Protein AF-A0A5C7ZMC0-F1 (afdb_monomer_lite)

Sequence (84 aa):
MNAPSELEIDFWRVFGRVLGRHLEPGHYTQAQLPEWDSLRHVELMFELEENFRIEVPNEAIATLFSDTDTVVAFLNANAEGGAR

Foldseek 3Di:
DDDDDPLQVVLQVLLCVLLVHRDDDDKDFCVRRVSLDLVSLVVSQVSCCVVLVDHQDPVCSVVSNTIPVSVSVVSVVVVVVPPD

Secondary structure (DSSP, 8-state):
-PPPPHHHHHHHHHHHHHHTS---SS--BGGG-TT--HHHHHHHHHHHHHHHT----HHHHHHHTSBHHHHHHHHHHHHHH---

Radius of gyration: 12.24 Å; chains: 1; bounding box: 32×24×27 Å

Structure (mmCIF, N/CA/C/O backbone):
data_AF-A0A5C7ZMC0-F1
#
_entry.id   AF-A0A5C7ZMC0-F1
#
loop_
_atom_site.group_PDB
_atom_site.id
_atom_site.type_symbol
_atom_site.label_atom_id
_atom_site.label_alt_id
_atom_site.label_comp_id
_atom_site.label_asym_id
_atom_site.label_entity_id
_atom_site.label_seq_id
_atom_site.pdbx_PDB_ins_code
_atom_site.Cartn_x
_atom_site.Cartn_y
_atom_site.Cartn_z
_atom_site.occupancy
_atom_site.B_iso_or_equiv
_atom_site.auth_seq_id
_atom_site.auth_comp_id
_atom_site.auth_asym_id
_atom_site.auth_atom_id
_atom_site.pdbx_PDB_model_num
ATOM 1 N N . MET A 1 1 ? 13.466 14.458 11.550 1.00 45.72 1 MET A N 1
ATOM 2 C CA . MET A 1 1 ? 12.801 13.314 10.898 1.00 45.72 1 MET A CA 1
ATOM 3 C C . MET A 1 1 ? 11.767 12.819 11.888 1.00 45.72 1 MET A C 1
ATOM 5 O O . MET A 1 1 ? 12.157 12.513 13.008 1.00 45.72 1 MET A O 1
ATOM 9 N N . ASN A 1 2 ? 10.478 12.887 11.549 1.00 54.22 2 ASN A N 1
ATOM 10 C CA . ASN A 1 2 ? 9.435 12.290 12.386 1.00 54.22 2 ASN A CA 1
ATOM 11 C C . ASN A 1 2 ? 9.597 10.768 12.327 1.00 54.22 2 ASN A C 1
ATOM 13 O O . ASN A 1 2 ? 10.001 10.245 11.288 1.00 54.22 2 ASN A O 1
ATOM 17 N N . ALA A 1 3 ? 9.364 10.081 13.442 1.00 69.50 3 ALA A N 1
ATOM 18 C CA . ALA A 1 3 ? 9.347 8.624 13.438 1.00 69.50 3 ALA A CA 1
ATOM 19 C C . ALA A 1 3 ? 8.193 8.142 12.537 1.00 69.50 3 ALA A C 1
ATOM 21 O O . ALA A 1 3 ? 7.136 8.781 12.566 1.00 69.50 3 ALA A O 1
ATOM 22 N N . PRO A 1 4 ? 8.388 7.071 11.747 1.00 75.12 4 PRO A N 1
ATOM 23 C CA . PRO A 1 4 ? 7.310 6.501 10.952 1.00 75.12 4 PRO A CA 1
ATOM 24 C C . PRO A 1 4 ? 6.172 6.047 11.868 1.00 75.12 4 PRO A C 1
ATOM 26 O O . PRO A 1 4 ? 6.417 5.577 12.986 1.00 75.12 4 PRO A O 1
ATOM 29 N N . SER A 1 5 ? 4.933 6.223 11.414 1.00 85.38 5 SER A N 1
ATOM 30 C CA . SER A 1 5 ? 3.759 5.802 12.184 1.00 85.38 5 SER A CA 1
ATOM 31 C C . SER A 1 5 ? 3.665 4.271 12.245 1.00 85.38 5 SER A C 1
ATOM 33 O O . SER A 1 5 ? 4.245 3.566 11.419 1.00 85.38 5 SER A O 1
ATOM 35 N N . GLU A 1 6 ? 2.925 3.728 13.217 1.00 88.44 6 GLU A N 1
ATOM 36 C CA . GLU A 1 6 ? 2.670 2.278 13.292 1.00 88.44 6 GLU A CA 1
ATOM 37 C C . GLU A 1 6 ? 2.006 1.761 12.004 1.00 88.44 6 GLU A C 1
ATOM 39 O O . GLU A 1 6 ? 2.414 0.736 11.464 1.00 88.44 6 GLU A O 1
ATOM 44 N N . LEU A 1 7 ? 1.082 2.551 11.443 1.00 90.88 7 LEU A N 1
ATOM 45 C CA . LEU A 1 7 ? 0.430 2.284 10.162 1.00 90.88 7 LEU A CA 1
ATO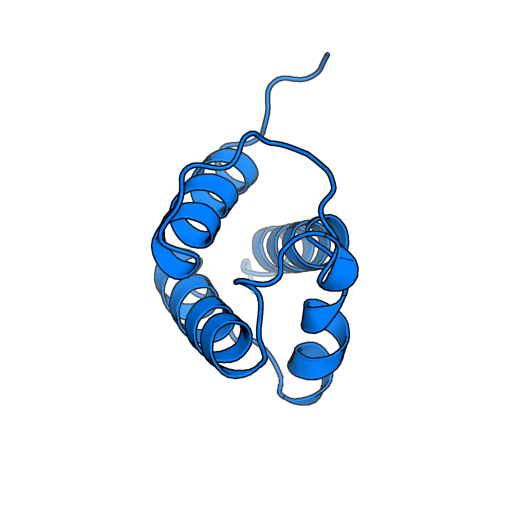M 46 C C . LEU A 1 7 ? 1.434 2.195 9.010 1.00 90.88 7 LEU A C 1
ATOM 48 O O . LEU A 1 7 ? 1.354 1.274 8.202 1.00 90.88 7 LEU A O 1
ATOM 52 N N . GLU A 1 8 ? 2.393 3.120 8.931 1.00 90.88 8 GLU A N 1
ATOM 53 C CA . GLU A 1 8 ? 3.439 3.075 7.906 1.00 90.88 8 GLU A CA 1
ATOM 54 C C . GLU A 1 8 ? 4.319 1.833 8.067 1.00 90.88 8 GLU A C 1
ATOM 56 O O . GLU A 1 8 ? 4.599 1.148 7.085 1.00 90.88 8 GLU A O 1
ATOM 61 N N . ILE A 1 9 ? 4.729 1.507 9.297 1.00 92.50 9 ILE A N 1
ATOM 62 C CA . ILE A 1 9 ? 5.545 0.316 9.580 1.00 92.50 9 ILE A CA 1
ATOM 63 C C . ILE A 1 9 ? 4.821 -0.957 9.124 1.00 92.50 9 ILE A C 1
ATOM 65 O O . ILE A 1 9 ? 5.427 -1.818 8.477 1.00 92.50 9 ILE A O 1
ATOM 69 N N . ASP A 1 10 ? 3.534 -1.082 9.440 1.00 93.62 10 ASP A N 1
ATOM 70 C CA . ASP A 1 10 ? 2.739 -2.242 9.048 1.00 93.62 10 ASP A CA 1
ATOM 71 C C . ASP A 1 10 ? 2.469 -2.272 7.539 1.00 93.62 10 ASP A C 1
ATOM 73 O O . ASP A 1 10 ? 2.561 -3.342 6.932 1.00 93.62 10 ASP A O 1
ATOM 77 N N . PHE A 1 11 ? 2.250 -1.115 6.904 1.00 95.31 11 PHE A N 1
ATOM 78 C CA . PHE A 1 11 ? 2.137 -1.017 5.448 1.00 95.31 11 PHE A CA 1
ATOM 79 C C . PHE A 1 11 ? 3.393 -1.567 4.766 1.00 95.31 11 PHE A C 1
ATOM 81 O O . PHE A 1 11 ? 3.284 -2.442 3.909 1.00 95.31 11 PHE A O 1
ATOM 88 N N . TRP A 1 12 ? 4.589 -1.137 5.184 1.00 95.88 12 TRP A N 1
ATOM 89 C CA . TRP A 1 12 ? 5.846 -1.621 4.601 1.00 95.88 12 TRP A CA 1
ATOM 90 C C . TRP A 1 12 ? 6.057 -3.120 4.807 1.00 95.88 12 TRP A C 1
ATOM 92 O O . TRP A 1 12 ? 6.573 -3.799 3.915 1.00 95.88 12 TRP A O 1
ATOM 102 N N . ARG A 1 13 ? 5.606 -3.665 5.944 1.00 95.00 13 ARG A N 1
ATOM 103 C CA . ARG A 1 13 ? 5.632 -5.112 6.197 1.00 95.00 13 ARG A CA 1
ATOM 104 C C . ARG A 1 13 ? 4.732 -5.870 5.219 1.00 95.00 13 ARG A C 1
ATOM 106 O O . ARG A 1 13 ? 5.170 -6.873 4.655 1.00 95.00 13 ARG A O 1
ATOM 113 N N . VAL A 1 14 ? 3.496 -5.411 5.023 1.00 96.12 14 VAL A N 1
ATOM 114 C CA . VAL A 1 14 ? 2.534 -6.037 4.101 1.00 96.12 14 VAL A CA 1
ATOM 115 C C . VAL A 1 14 ? 3.012 -5.900 2.656 1.00 96.12 14 VAL A C 1
ATOM 117 O O . VAL A 1 14 ? 3.103 -6.898 1.944 1.00 96.12 14 VAL A O 1
ATOM 120 N N . PHE A 1 15 ? 3.402 -4.695 2.245 1.00 96.38 15 PHE A N 1
ATOM 121 C CA . PHE A 1 15 ? 3.870 -4.406 0.893 1.00 96.38 15 PHE A CA 1
ATOM 122 C C . PHE A 1 15 ? 5.085 -5.261 0.517 1.00 96.38 15 PHE A C 1
ATOM 124 O O . PHE A 1 15 ? 5.075 -5.940 -0.509 1.00 96.38 15 PHE A O 1
ATOM 131 N N . GLY A 1 16 ? 6.097 -5.330 1.388 1.00 95.94 16 GLY A N 1
ATOM 132 C CA . GLY A 1 16 ? 7.265 -6.182 1.158 1.00 95.94 16 GLY A CA 1
ATOM 133 C C . GLY A 1 16 ? 6.924 -7.677 1.084 1.00 95.94 16 GLY A C 1
ATOM 134 O O . GLY A 1 16 ? 7.477 -8.403 0.253 1.00 95.94 16 GLY A O 1
ATOM 135 N N . ARG A 1 17 ? 5.970 -8.150 1.901 1.00 95.81 17 ARG A N 1
ATOM 136 C CA . ARG A 1 17 ? 5.487 -9.541 1.857 1.00 95.81 17 ARG A CA 1
ATOM 137 C C . ARG A 1 17 ? 4.830 -9.867 0.514 1.00 95.81 17 ARG A C 1
ATOM 139 O O . ARG A 1 17 ? 5.177 -10.887 -0.076 1.00 95.81 17 ARG A O 1
ATOM 146 N N . VAL A 1 18 ? 3.929 -9.010 0.031 1.00 96.38 18 VAL A N 1
ATOM 147 C CA . VAL A 1 18 ? 3.207 -9.211 -1.240 1.00 96.38 18 VAL A CA 1
ATOM 148 C C . VAL A 1 18 ? 4.167 -9.211 -2.427 1.00 96.38 18 VAL A C 1
ATOM 150 O O . VAL A 1 18 ? 4.105 -10.090 -3.284 1.00 96.38 18 VAL A O 1
ATOM 153 N N . LEU A 1 19 ? 5.110 -8.269 -2.448 1.00 95.25 19 LEU A N 1
ATOM 154 C CA . LEU A 1 19 ? 6.107 -8.172 -3.515 1.00 95.25 19 LEU A CA 1
ATOM 155 C C . LEU A 1 19 ? 7.215 -9.235 -3.393 1.00 95.25 19 LEU A C 1
ATOM 157 O O . LEU A 1 19 ? 8.060 -9.350 -4.279 1.00 95.25 19 LEU A O 1
ATOM 161 N N . GLY A 1 20 ? 7.231 -10.020 -2.311 1.00 94.75 20 GLY A N 1
ATOM 162 C CA . GLY A 1 20 ? 8.218 -11.073 -2.078 1.00 94.75 20 GLY A CA 1
ATOM 163 C C . GLY A 1 20 ? 9.641 -10.551 -1.858 1.00 94.75 20 GLY A C 1
ATOM 164 O O . GLY A 1 20 ? 10.604 -11.289 -2.075 1.00 94.75 20 GLY A O 1
ATOM 165 N N . ARG A 1 21 ? 9.796 -9.288 -1.444 1.00 91.62 21 ARG A N 1
ATOM 166 C CA . ARG A 1 21 ? 11.098 -8.655 -1.211 1.00 91.62 21 ARG A CA 1
ATOM 167 C C . ARG A 1 21 ? 11.038 -7.640 -0.081 1.00 91.62 21 ARG A C 1
ATOM 169 O O . ARG A 1 21 ? 10.042 -6.957 0.117 1.00 91.62 21 ARG A O 1
ATOM 176 N N . HIS A 1 22 ? 12.153 -7.493 0.623 1.00 90.12 22 HIS A N 1
ATOM 177 C CA . HIS A 1 22 ? 12.302 -6.419 1.599 1.00 90.12 22 HIS A CA 1
ATOM 178 C C . HIS A 1 22 ? 12.402 -5.066 0.882 1.00 90.12 22 HIS A C 1
ATOM 180 O O . HIS A 1 22 ? 13.160 -4.928 -0.087 1.00 90.12 22 HIS A O 1
ATOM 186 N N . LEU A 1 23 ? 11.627 -4.090 1.350 1.00 90.12 23 LEU A N 1
ATOM 187 C CA . LEU A 1 23 ? 11.614 -2.716 0.858 1.00 90.12 23 LEU A CA 1
ATOM 188 C C . LEU A 1 23 ? 11.763 -1.773 2.046 1.00 90.12 23 LEU A C 1
ATOM 190 O O . LEU A 1 23 ? 11.154 -1.977 3.094 1.00 90.12 23 LEU A O 1
ATOM 194 N N . GLU A 1 24 ? 12.601 -0.758 1.869 1.00 90.50 24 GLU A N 1
ATOM 195 C CA . GLU A 1 24 ? 12.773 0.293 2.865 1.00 90.50 24 GLU A CA 1
ATOM 196 C C . GLU A 1 24 ? 11.653 1.327 2.723 1.00 90.50 24 GLU A C 1
ATOM 198 O O . GLU A 1 24 ? 11.191 1.558 1.606 1.00 90.50 24 GLU A O 1
ATOM 203 N N . PRO A 1 25 ? 11.241 1.996 3.811 1.00 92.38 25 PRO A N 1
ATOM 204 C CA . PRO A 1 25 ? 10.278 3.078 3.720 1.00 92.38 25 PRO A CA 1
ATOM 205 C C . PRO A 1 25 ? 10.708 4.189 2.756 1.00 92.38 25 PRO A C 1
ATOM 207 O O . PRO A 1 25 ? 11.781 4.777 2.905 1.00 92.38 25 PRO A O 1
ATOM 210 N N . GLY A 1 26 ? 9.859 4.500 1.777 1.00 91.44 26 GLY A N 1
ATOM 211 C CA . GLY A 1 26 ? 10.120 5.537 0.782 1.00 91.44 26 GLY A CA 1
ATOM 212 C C . GLY A 1 26 ? 9.000 5.690 -0.244 1.00 91.44 26 GLY A C 1
ATOM 213 O O . GLY A 1 26 ? 7.941 5.087 -0.124 1.00 91.44 26 GLY A O 1
ATOM 214 N N . HIS A 1 27 ? 9.244 6.497 -1.273 1.00 93.75 27 HIS A N 1
ATOM 215 C CA . HIS A 1 27 ? 8.317 6.652 -2.390 1.00 93.75 27 HIS A CA 1
ATOM 216 C C . HIS A 1 27 ? 8.702 5.690 -3.517 1.00 93.75 27 HIS A C 1
ATOM 218 O O . HIS A 1 27 ? 9.775 5.842 -4.112 1.00 93.75 27 HIS A O 1
ATOM 224 N N . TYR A 1 28 ? 7.830 4.730 -3.827 1.00 94.31 28 TYR A N 1
ATOM 225 C CA . TYR A 1 28 ? 7.970 3.870 -5.000 1.00 94.31 28 TYR A CA 1
ATOM 226 C C . TYR A 1 28 ? 6.755 3.994 -5.897 1.00 94.31 28 TYR A C 1
ATOM 228 O O . TYR A 1 28 ? 5.617 3.998 -5.438 1.00 94.31 28 TYR A O 1
ATOM 236 N N . THR A 1 29 ? 7.023 4.015 -7.192 1.00 93.88 29 THR A N 1
ATOM 237 C CA . THR A 1 29 ? 6.019 3.928 -8.247 1.00 93.88 29 THR A CA 1
ATOM 238 C C . THR A 1 29 ? 5.997 2.522 -8.828 1.00 93.88 29 THR A C 1
ATOM 240 O O . THR A 1 29 ? 7.004 1.806 -8.799 1.00 93.88 29 THR A O 1
ATOM 243 N N . GLN A 1 30 ? 4.879 2.159 -9.451 1.00 89.00 30 GLN A N 1
ATOM 244 C CA . GLN A 1 30 ? 4.758 0.932 -10.242 1.00 89.00 30 GLN A CA 1
ATOM 245 C C . GLN A 1 30 ? 5.910 0.777 -11.261 1.00 89.00 30 GLN A C 1
ATOM 247 O O . GLN A 1 30 ? 6.468 -0.304 -11.424 1.00 89.00 30 GLN A O 1
ATOM 252 N N . ALA A 1 31 ? 6.345 1.874 -11.889 1.00 89.50 31 ALA A N 1
ATOM 253 C CA . ALA A 1 31 ? 7.419 1.857 -12.883 1.00 89.50 31 ALA A CA 1
ATOM 254 C C . ALA A 1 31 ? 8.805 1.494 -12.308 1.00 89.50 31 ALA A C 1
ATOM 256 O O . ALA A 1 31 ? 9.688 1.063 -13.050 1.00 89.50 31 ALA A O 1
ATOM 257 N N . GLN A 1 32 ? 9.017 1.685 -11.002 1.00 93.75 32 GLN A N 1
ATOM 258 C CA . GLN A 1 32 ? 10.281 1.385 -10.319 1.00 93.75 32 GLN A CA 1
ATOM 259 C C . GLN A 1 32 ? 10.331 -0.036 -9.751 1.00 93.75 32 GLN A C 1
ATOM 261 O O . GLN A 1 32 ? 11.421 -0.525 -9.449 1.00 93.75 32 GLN A O 1
ATOM 266 N N . LEU A 1 33 ? 9.175 -0.684 -9.602 1.00 92.81 33 LEU A N 1
ATOM 267 C CA . LEU A 1 33 ? 9.026 -2.008 -9.008 1.00 92.81 33 LEU A CA 1
ATOM 268 C C . LEU A 1 33 ? 8.340 -2.938 -10.015 1.00 92.81 33 LEU A C 1
ATOM 270 O O . LEU A 1 33 ? 7.116 -3.042 -10.006 1.00 92.81 33 LEU A O 1
ATOM 274 N N . PRO A 1 34 ? 9.102 -3.630 -10.884 1.00 91.00 34 PRO A N 1
ATOM 275 C CA . PRO A 1 34 ? 8.542 -4.575 -11.851 1.00 91.00 34 PRO A CA 1
ATOM 276 C C . PRO A 1 34 ? 7.697 -5.684 -11.213 1.00 91.00 34 PRO A C 1
ATOM 278 O O . PRO A 1 34 ? 6.818 -6.234 -11.866 1.00 91.00 34 PRO A O 1
ATOM 281 N N . GLU A 1 35 ? 7.972 -6.020 -9.951 1.00 93.81 35 GLU A N 1
ATOM 282 C CA . GLU A 1 35 ? 7.213 -6.992 -9.165 1.00 93.81 35 GLU A CA 1
ATOM 283 C C . GLU A 1 35 ? 5.829 -6.466 -8.767 1.00 93.81 35 GLU A C 1
ATOM 285 O O . GLU A 1 35 ? 4.937 -7.257 -8.473 1.00 93.81 35 GLU A O 1
ATOM 290 N N . TRP A 1 36 ? 5.625 -5.147 -8.770 1.00 95.19 36 TRP A N 1
ATOM 291 C CA . TRP A 1 36 ? 4.316 -4.539 -8.572 1.00 95.19 36 TRP A CA 1
ATOM 292 C C . TRP A 1 36 ? 3.535 -4.546 -9.891 1.00 95.19 36 TRP A C 1
ATOM 294 O O . TRP A 1 36 ? 3.336 -3.525 -10.549 1.00 95.19 36 TRP A O 1
ATOM 304 N N . ASP A 1 37 ? 3.121 -5.737 -10.310 1.00 94.12 37 ASP A N 1
ATOM 305 C CA . ASP A 1 37 ? 2.227 -5.928 -11.449 1.00 94.12 37 ASP A CA 1
ATOM 306 C C . ASP A 1 37 ? 0.749 -5.884 -11.024 1.00 94.12 37 ASP A C 1
ATOM 308 O O . ASP A 1 37 ? 0.416 -5.712 -9.850 1.00 94.12 37 ASP A O 1
ATOM 312 N N . SER A 1 38 ? -0.164 -6.028 -11.989 1.00 93.62 38 SER A N 1
ATOM 313 C CA . SER A 1 38 ? -1.604 -5.982 -11.718 1.00 93.62 38 SER A CA 1
ATOM 314 C C . SER A 1 38 ? -2.078 -7.098 -10.783 1.00 93.62 38 SER A C 1
ATOM 316 O O . SER A 1 38 ? -3.045 -6.902 -10.054 1.00 93.62 38 SER A O 1
ATOM 318 N N . LEU A 1 39 ? -1.426 -8.266 -10.801 1.00 94.75 39 LEU A N 1
ATOM 319 C CA . LEU A 1 39 ? -1.797 -9.389 -9.943 1.00 94.75 39 LEU A CA 1
ATOM 320 C C . LEU A 1 39 ? -1.349 -9.119 -8.505 1.00 94.75 39 LEU A C 1
ATOM 322 O O . LEU A 1 39 ? -2.169 -9.185 -7.592 1.00 94.75 39 LEU A O 1
ATOM 326 N N . ARG A 1 40 ? -0.086 -8.726 -8.311 1.00 95.88 40 ARG A N 1
ATOM 327 C CA . ARG A 1 40 ? 0.443 -8.333 -6.998 1.00 95.88 40 ARG A CA 1
ATOM 328 C C . ARG A 1 40 ? -0.254 -7.107 -6.438 1.00 95.88 40 ARG A C 1
ATOM 330 O O . ARG A 1 40 ? -0.420 -7.006 -5.231 1.00 95.88 4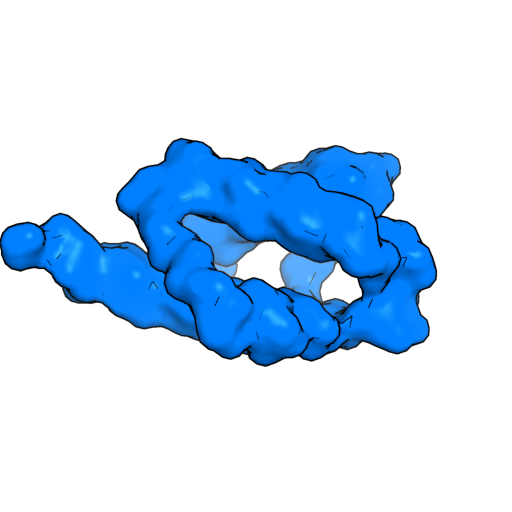0 ARG A O 1
ATOM 337 N N . HIS A 1 41 ? -0.691 -6.185 -7.290 1.00 95.81 41 HIS A N 1
ATOM 338 C CA . HIS A 1 41 ? -1.489 -5.051 -6.851 1.00 95.81 41 HIS A CA 1
ATO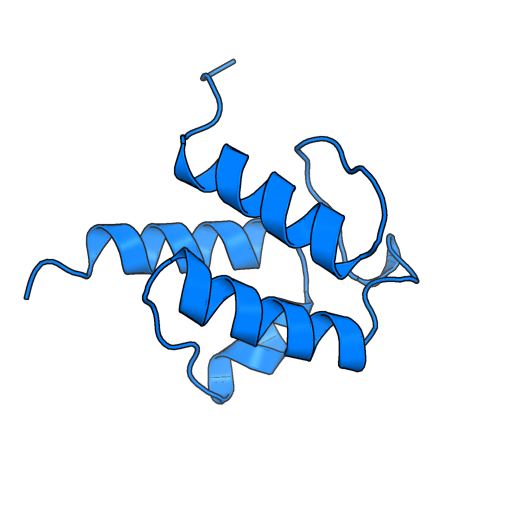M 339 C C . HIS A 1 41 ? -2.851 -5.490 -6.292 1.00 95.81 41 HIS A C 1
ATOM 341 O O . HIS A 1 41 ? -3.232 -5.032 -5.221 1.00 95.81 41 HIS A O 1
ATOM 347 N N . VAL A 1 42 ? -3.559 -6.409 -6.956 1.00 94.81 42 VAL A N 1
ATOM 348 C CA . VAL A 1 42 ? -4.827 -6.949 -6.431 1.00 94.81 42 VAL A CA 1
ATOM 349 C C . VAL A 1 42 ? -4.603 -7.726 -5.131 1.00 94.81 42 VAL A C 1
ATOM 351 O O . VAL A 1 42 ? -5.352 -7.540 -4.177 1.00 94.81 42 VAL A O 1
ATOM 354 N N . GLU A 1 43 ? -3.547 -8.541 -5.056 1.00 96.62 43 GLU A N 1
ATOM 355 C CA . GLU A 1 43 ? -3.160 -9.220 -3.811 1.00 96.62 43 GLU A CA 1
ATOM 356 C C . GLU A 1 43 ? -2.866 -8.220 -2.686 1.00 96.62 43 GLU A C 1
ATOM 358 O O . GLU A 1 43 ? -3.318 -8.414 -1.560 1.00 96.62 43 GLU A O 1
ATOM 363 N N . LEU A 1 44 ? -2.168 -7.121 -2.993 1.00 96.12 44 LEU A N 1
ATOM 364 C CA . LEU A 1 44 ? -1.929 -6.044 -2.040 1.00 96.12 44 LEU A CA 1
ATOM 365 C C . LEU A 1 44 ? -3.243 -5.469 -1.518 1.00 96.12 44 LEU A C 1
ATOM 367 O O . LEU A 1 44 ? -3.348 -5.266 -0.317 1.00 96.12 44 LEU A O 1
ATOM 371 N N . MET A 1 45 ? -4.237 -5.223 -2.376 1.00 95.75 45 MET A N 1
ATOM 372 C CA . MET A 1 45 ? -5.521 -4.673 -1.927 1.00 95.75 45 MET A CA 1
ATOM 373 C C . MET A 1 45 ? -6.196 -5.595 -0.909 1.00 95.75 45 MET A C 1
ATOM 375 O O . MET A 1 45 ? -6.542 -5.123 0.169 1.00 95.75 45 MET A O 1
ATOM 379 N N . PHE A 1 46 ? -6.276 -6.902 -1.181 1.00 95.31 46 PHE A N 1
ATOM 380 C CA . PHE A 1 46 ? -6.853 -7.861 -0.229 1.00 95.31 46 PHE A CA 1
ATOM 381 C C . PHE A 1 46 ? -6.091 -7.909 1.097 1.00 95.31 46 PHE A C 1
ATOM 383 O O . PHE A 1 46 ? -6.688 -7.913 2.172 1.00 95.31 46 PHE A O 1
ATOM 390 N N . GLU A 1 47 ? -4.762 -7.906 1.035 1.00 96.44 47 GLU A N 1
ATOM 391 C CA . GLU A 1 47 ? -3.929 -7.906 2.233 1.00 96.44 47 GLU A CA 1
ATOM 392 C C . GLU A 1 47 ? -4.104 -6.610 3.038 1.00 96.44 47 GLU A C 1
ATOM 394 O O .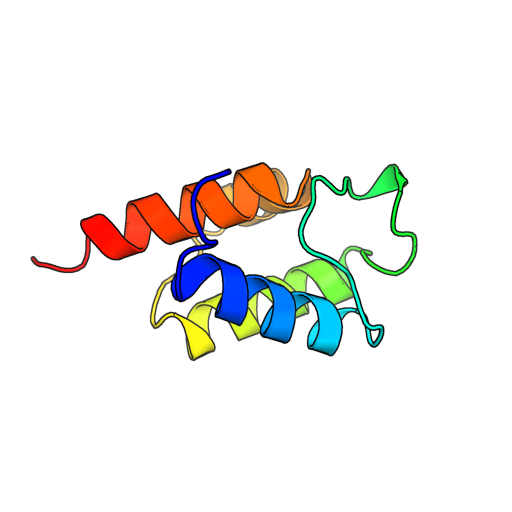 GLU A 1 47 ? -4.132 -6.647 4.267 1.00 96.44 47 GLU A O 1
ATOM 399 N N . LEU A 1 48 ? -4.264 -5.459 2.383 1.00 94.69 48 LEU A N 1
ATOM 400 C CA . LEU A 1 48 ? -4.536 -4.200 3.074 1.00 94.69 48 LEU A CA 1
ATOM 401 C C . LEU A 1 48 ? -5.929 -4.193 3.720 1.00 94.69 48 LEU A C 1
ATOM 403 O O . LEU A 1 48 ? -6.051 -3.804 4.880 1.00 94.69 48 LEU A O 1
ATOM 407 N N . GLU A 1 49 ? -6.962 -4.663 3.023 1.00 94.81 49 GLU A N 1
ATOM 408 C CA . GLU A 1 49 ? -8.310 -4.805 3.587 1.00 94.81 49 GLU A CA 1
ATOM 409 C C . GLU A 1 49 ? -8.304 -5.678 4.849 1.00 94.81 49 GLU A C 1
ATOM 411 O O . GLU A 1 49 ? -8.841 -5.279 5.884 1.00 94.81 49 GLU A O 1
ATOM 416 N N . GLU A 1 50 ? -7.625 -6.830 4.806 1.00 94.31 50 GLU A N 1
ATOM 417 C CA . GLU A 1 50 ? -7.538 -7.752 5.941 1.00 94.31 50 GLU A CA 1
ATOM 418 C C . GLU A 1 50 ? -6.727 -7.171 7.112 1.00 94.31 50 GLU A C 1
ATOM 420 O O . GLU A 1 50 ? -7.185 -7.192 8.260 1.00 94.31 50 GLU A O 1
ATOM 425 N N . ASN A 1 51 ? -5.528 -6.636 6.846 1.00 93.81 51 ASN A N 1
ATOM 426 C CA . ASN A 1 51 ? -4.613 -6.189 7.904 1.00 93.81 51 ASN A CA 1
ATOM 427 C C . ASN A 1 51 ? -5.076 -4.872 8.550 1.00 93.81 51 ASN A C 1
ATOM 429 O O . ASN A 1 51 ? -4.887 -4.691 9.753 1.00 93.81 51 ASN A O 1
ATOM 433 N N . PHE A 1 52 ? -5.715 -3.979 7.788 1.00 92.38 52 PHE A N 1
ATOM 434 C CA . PHE A 1 52 ? -6.172 -2.675 8.282 1.00 92.38 52 PHE A CA 1
ATOM 435 C C . PHE A 1 52 ? -7.675 -2.631 8.588 1.00 92.38 52 PHE A C 1
ATOM 437 O O . PHE A 1 52 ? -8.150 -1.630 9.122 1.00 92.38 52 PHE A O 1
ATOM 444 N N . ARG A 1 53 ? -8.417 -3.719 8.320 1.00 92.25 53 ARG A N 1
ATOM 445 C CA . ARG A 1 53 ? -9.881 -3.820 8.490 1.00 92.25 53 ARG A CA 1
ATOM 446 C C . ARG A 1 53 ? -10.638 -2.708 7.761 1.00 92.25 53 ARG A C 1
ATOM 448 O O . ARG A 1 53 ? -11.556 -2.103 8.314 1.00 92.25 53 ARG A O 1
ATOM 455 N N . ILE A 1 54 ? -10.227 -2.449 6.528 1.00 92.38 54 ILE A N 1
ATOM 456 C CA . ILE A 1 54 ? -10.830 -1.457 5.635 1.00 92.38 54 ILE A CA 1
ATOM 457 C C . ILE A 1 54 ? -11.466 -2.151 4.431 1.00 92.38 54 ILE A C 1
ATOM 459 O O . ILE A 1 54 ? -11.238 -3.335 4.205 1.00 92.38 54 ILE A O 1
ATOM 463 N N . GLU A 1 55 ? -12.230 -1.396 3.649 1.00 93.44 55 GLU A N 1
ATOM 464 C CA . GLU A 1 55 ? -12.743 -1.821 2.346 1.00 93.44 55 GLU A CA 1
ATOM 465 C C . GLU A 1 55 ? -12.153 -0.900 1.273 1.00 93.44 55 GLU A C 1
ATOM 467 O O . GLU A 1 55 ? -12.190 0.328 1.406 1.00 93.44 55 GLU A O 1
ATOM 472 N N . VAL A 1 56 ? -11.572 -1.481 0.225 1.00 92.75 56 VAL A N 1
ATOM 473 C CA . VAL A 1 56 ? -11.038 -0.749 -0.921 1.00 92.75 56 VAL A CA 1
ATOM 474 C C . VAL A 1 56 ? -12.126 -0.702 -1.991 1.00 92.75 56 VAL A C 1
ATOM 476 O O . VAL A 1 56 ? -12.417 -1.714 -2.631 1.00 92.75 56 VAL A O 1
ATOM 479 N N . PRO A 1 57 ? -12.736 0.466 -2.244 1.00 92.69 57 PRO A N 1
ATOM 480 C CA . PRO A 1 57 ? -13.769 0.554 -3.258 1.00 92.69 57 PRO A CA 1
ATOM 481 C C . PRO A 1 57 ? -13.165 0.336 -4.653 1.00 92.69 57 PRO A C 1
ATOM 483 O O . PRO A 1 57 ? -12.036 0.747 -4.935 1.00 92.69 57 PRO A O 1
ATOM 486 N N . ASN A 1 58 ? -13.929 -0.291 -5.551 1.00 90.00 58 ASN A N 1
ATOM 487 C CA . ASN A 1 58 ? -13.446 -0.691 -6.879 1.00 90.00 58 ASN A CA 1
ATOM 488 C C . ASN A 1 58 ? -12.873 0.482 -7.693 1.00 90.00 58 ASN A C 1
ATOM 490 O O . ASN A 1 58 ? -11.904 0.316 -8.433 1.00 90.00 58 ASN A O 1
ATOM 494 N N . GLU A 1 59 ? -13.444 1.677 -7.550 1.00 92.00 59 GLU A N 1
ATOM 495 C CA . GLU A 1 59 ? -12.964 2.902 -8.192 1.00 92.00 59 GLU A CA 1
ATOM 496 C C . GLU A 1 59 ? -11.587 3.366 -7.690 1.00 92.00 59 GLU A C 1
ATOM 498 O O . GLU A 1 59 ? -10.859 4.032 -8.430 1.00 92.00 59 GLU A O 1
ATOM 503 N N . ALA A 1 60 ? -11.203 3.002 -6.463 1.00 91.31 60 ALA A N 1
ATOM 504 C CA . ALA A 1 60 ? -9.909 3.354 -5.891 1.00 91.31 60 ALA A CA 1
ATOM 505 C C . ALA A 1 60 ? -8.798 2.404 -6.344 1.00 91.31 60 ALA A C 1
ATOM 507 O O . ALA A 1 60 ? -7.659 2.850 -6.431 1.00 91.31 60 ALA A O 1
ATOM 508 N N . ILE A 1 61 ? -9.107 1.151 -6.705 1.00 90.56 61 ILE A N 1
ATOM 509 C CA . ILE A 1 61 ? -8.110 0.130 -7.086 1.00 90.56 61 ILE A CA 1
ATOM 510 C C . ILE A 1 61 ? -7.153 0.669 -8.159 1.00 90.56 61 ILE A C 1
ATOM 512 O O . ILE A 1 61 ? -5.941 0.687 -7.973 1.00 90.56 61 ILE A O 1
ATOM 516 N N . ALA A 1 62 ? -7.685 1.211 -9.258 1.00 91.75 62 ALA A N 1
ATOM 517 C CA . ALA A 1 62 ? -6.847 1.740 -10.336 1.00 91.75 62 ALA A CA 1
ATOM 518 C C . ALA A 1 62 ? -5.974 2.933 -9.899 1.00 91.75 62 ALA A C 1
ATOM 520 O O . ALA A 1 62 ? -4.874 3.107 -10.415 1.00 91.75 62 ALA A O 1
ATOM 521 N N . THR A 1 63 ? -6.451 3.742 -8.949 1.00 92.69 63 THR A N 1
ATOM 522 C CA . THR A 1 63 ? -5.715 4.902 -8.419 1.00 92.69 63 THR A CA 1
ATOM 523 C C . THR A 1 63 ? -4.624 4.461 -7.448 1.00 92.69 63 THR A C 1
ATOM 525 O O . THR A 1 63 ? -3.517 4.979 -7.492 1.00 92.69 63 THR A O 1
ATOM 528 N N . LEU A 1 64 ? -4.907 3.461 -6.614 1.00 93.38 64 LEU A N 1
ATOM 529 C CA . LEU A 1 64 ? -3.956 2.869 -5.673 1.00 93.38 64 LEU A CA 1
ATOM 530 C C . LEU A 1 64 ? -2.838 2.095 -6.384 1.00 93.38 64 LEU A C 1
ATOM 532 O O . LEU A 1 64 ? -1.847 1.730 -5.754 1.00 93.38 64 LEU A O 1
ATOM 536 N N . PHE A 1 65 ? -2.969 1.856 -7.692 1.00 92.88 65 PHE A N 1
ATOM 537 C CA . PHE A 1 65 ? -1.923 1.280 -8.529 1.00 92.88 65 PHE A CA 1
ATOM 538 C C . PHE A 1 65 ? -0.974 2.333 -9.138 1.00 92.88 65 PHE A C 1
ATOM 540 O O . PHE A 1 65 ? -0.480 2.158 -10.251 1.00 92.88 65 PHE A O 1
ATOM 547 N N . SER A 1 66 ? -0.726 3.443 -8.434 1.00 90.44 66 SER A N 1
ATOM 548 C CA . SER A 1 66 ? 0.216 4.487 -8.858 1.00 90.44 66 SER A CA 1
ATOM 549 C C . SER A 1 66 ? 1.544 4.407 -8.101 1.00 90.44 66 SER A C 1
ATOM 551 O O . SER A 1 66 ? 2.601 4.127 -8.680 1.00 90.44 66 SER A O 1
ATOM 553 N N . ASP A 1 67 ? 1.479 4.651 -6.797 1.00 95.44 67 ASP A N 1
ATOM 554 C CA . ASP A 1 67 ? 2.619 4.865 -5.924 1.00 95.44 67 ASP A CA 1
ATOM 555 C C . ASP A 1 67 ? 2.269 4.595 -4.459 1.00 95.44 67 ASP A C 1
ATOM 557 O O . ASP A 1 67 ? 1.106 4.594 -4.048 1.00 95.44 67 ASP A O 1
ATOM 561 N N . THR A 1 68 ? 3.303 4.345 -3.661 1.00 95.38 68 THR A N 1
ATOM 562 C CA . THR A 1 68 ? 3.161 3.990 -2.247 1.00 95.38 68 THR A CA 1
ATOM 563 C C . THR A 1 68 ? 2.590 5.123 -1.398 1.00 95.38 68 THR A C 1
ATOM 565 O O . THR A 1 68 ? 1.892 4.842 -0.427 1.00 95.38 68 THR A O 1
ATOM 568 N N . ASP A 1 69 ? 2.815 6.388 -1.763 1.00 94.69 69 ASP A N 1
ATOM 569 C CA . ASP A 1 69 ? 2.294 7.530 -1.001 1.00 94.69 69 ASP A CA 1
ATOM 570 C C . ASP A 1 69 ? 0.772 7.623 -1.128 1.00 94.69 69 ASP A C 1
ATOM 572 O O . ASP A 1 69 ? 0.082 7.876 -0.142 1.00 94.69 69 ASP A O 1
ATOM 576 N N . THR A 1 70 ? 0.238 7.356 -2.320 1.00 95.19 70 THR A N 1
ATOM 577 C CA . THR A 1 70 ? -1.204 7.304 -2.583 1.00 95.19 70 THR A CA 1
ATOM 578 C C . THR A 1 70 ? -1.875 6.205 -1.759 1.00 95.19 70 THR A C 1
ATOM 580 O O . THR A 1 70 ? -2.937 6.429 -1.174 1.00 95.19 70 THR A O 1
ATOM 583 N N . VAL A 1 71 ? -1.228 5.041 -1.633 1.00 94.69 71 VAL A N 1
ATOM 584 C CA . VAL A 1 71 ? -1.719 3.945 -0.784 1.00 94.69 71 VAL A CA 1
ATOM 585 C C . VAL A 1 71 ? -1.686 4.332 0.694 1.00 94.69 71 VAL A C 1
ATOM 587 O O . VAL A 1 71 ? -2.692 4.200 1.388 1.00 94.69 71 VAL A O 1
ATOM 590 N N . VAL A 1 72 ? -0.568 4.871 1.182 1.00 94.06 72 VAL A N 1
ATOM 591 C CA . VAL A 1 72 ? -0.432 5.306 2.582 1.00 94.06 72 VAL A CA 1
ATOM 592 C C . VAL A 1 72 ? -1.422 6.426 2.918 1.00 94.06 72 VAL A C 1
ATOM 594 O O . VAL A 1 72 ? -2.032 6.408 3.988 1.00 94.06 72 VAL A O 1
ATOM 597 N N . ALA A 1 73 ? -1.641 7.384 2.016 1.00 93.12 73 ALA A N 1
ATOM 598 C CA . ALA A 1 73 ? -2.631 8.444 2.196 1.00 93.12 73 ALA A CA 1
ATOM 599 C C . ALA A 1 73 ? -4.055 7.879 2.312 1.00 93.12 73 ALA A C 1
ATOM 601 O O . ALA A 1 73 ? -4.811 8.297 3.191 1.00 93.12 73 ALA A O 1
ATOM 602 N N . PHE A 1 74 ? -4.401 6.895 1.477 1.00 93.88 74 PHE A N 1
ATOM 603 C CA . PHE A 1 74 ? -5.681 6.194 1.564 1.00 93.88 74 PHE A CA 1
ATOM 604 C C . PHE A 1 74 ? -5.846 5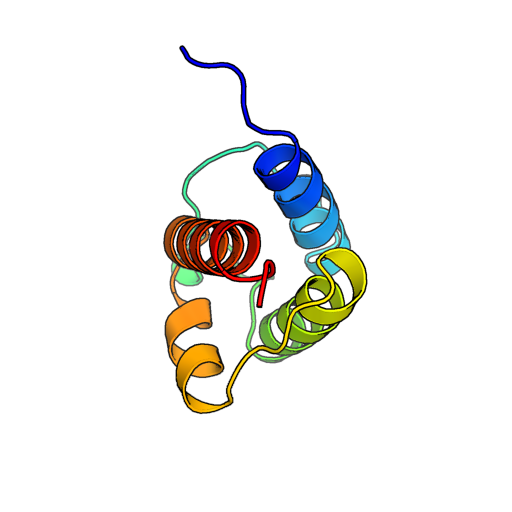.461 2.902 1.00 93.88 74 PHE A C 1
ATOM 606 O O . PHE A 1 74 ? -6.889 5.594 3.545 1.00 93.88 74 PHE A O 1
ATOM 613 N N . LEU A 1 75 ? -4.820 4.740 3.364 1.00 93.19 75 LEU A N 1
ATOM 614 C CA . LEU A 1 75 ? -4.853 4.048 4.657 1.00 93.19 75 LEU A CA 1
ATOM 615 C C . LEU A 1 75 ? -5.051 5.027 5.823 1.00 93.19 75 LEU A C 1
ATOM 617 O O . LEU A 1 75 ? -5.898 4.788 6.681 1.00 93.19 75 LEU A O 1
ATOM 621 N N . ASN A 1 76 ? -4.328 6.150 5.835 1.00 91.50 76 ASN A N 1
ATOM 622 C CA . ASN A 1 76 ? -4.470 7.169 6.880 1.00 91.50 76 ASN A CA 1
ATOM 623 C C . ASN A 1 76 ? -5.878 7.787 6.898 1.00 91.50 76 ASN A C 1
ATOM 625 O O . ASN A 1 76 ? -6.478 7.913 7.964 1.00 91.50 76 ASN A O 1
ATOM 629 N N . ALA A 1 77 ? -6.443 8.106 5.729 1.00 90.81 77 ALA A N 1
ATOM 630 C CA . ALA A 1 77 ? -7.798 8.651 5.638 1.00 90.81 77 ALA A CA 1
ATOM 631 C C . ALA A 1 77 ? -8.865 7.682 6.186 1.00 90.81 77 ALA A C 1
ATOM 633 O O . ALA A 1 77 ? -9.841 8.113 6.801 1.00 90.81 77 ALA A O 1
ATOM 634 N N . ASN A 1 78 ? -8.670 6.372 6.002 1.00 88.06 78 ASN A N 1
ATOM 635 C CA . ASN A 1 78 ? -9.575 5.350 6.532 1.00 88.06 78 ASN A CA 1
ATOM 636 C C . ASN A 1 78 ? -9.347 5.063 8.026 1.00 88.06 78 ASN A C 1
ATOM 638 O O . ASN A 1 78 ? -10.310 4.805 8.748 1.00 88.06 78 ASN A O 1
ATOM 642 N N . ALA A 1 79 ? -8.110 5.178 8.519 1.00 80.94 79 ALA A N 1
ATOM 643 C CA . ALA A 1 79 ? -7.797 5.048 9.943 1.00 80.94 79 ALA A CA 1
ATOM 644 C C . ALA A 1 79 ? -8.441 6.163 10.790 1.00 80.94 79 ALA A C 1
ATOM 646 O O . ALA A 1 79 ? -8.893 5.912 11.907 1.00 80.94 79 ALA A O 1
ATOM 647 N N . GLU A 1 80 ? -8.542 7.382 10.253 1.00 64.31 80 GLU A N 1
ATOM 648 C CA . GLU A 1 80 ? -9.214 8.512 10.913 1.00 64.31 80 GLU A CA 1
ATOM 649 C C . GLU A 1 80 ? -10.753 8.465 10.777 1.00 64.31 80 GLU A C 1
ATOM 651 O O . GLU A 1 80 ? -11.472 9.065 11.580 1.00 64.31 80 GLU A O 1
ATOM 656 N N . GLY A 1 81 ? -11.276 7.734 9.785 1.00 55.41 81 GLY A N 1
ATOM 657 C CA . GLY A 1 81 ? -12.706 7.649 9.461 1.00 55.41 81 GLY A CA 1
ATOM 658 C C . GLY A 1 81 ? -13.497 6.534 10.163 1.00 55.41 81 GLY A C 1
ATOM 659 O O . GLY A 1 81 ? -14.724 6.607 10.202 1.00 55.41 81 GLY A O 1
ATOM 660 N N . GLY A 1 82 ? -12.831 5.534 10.754 1.00 47.09 82 GLY A N 1
ATOM 661 C CA . GLY A 1 82 ? -13.443 4.318 11.326 1.00 47.09 82 GLY A CA 1
ATOM 662 C C . GLY A 1 82 ? -14.187 4.461 12.668 1.00 47.09 82 GLY A C 1
ATOM 663 O O . GLY A 1 82 ? -14.461 3.457 13.321 1.00 47.09 82 GLY A O 1
ATOM 664 N N . ALA A 1 83 ? -14.509 5.681 13.111 1.00 39.59 83 ALA A N 1
ATOM 665 C CA . ALA A 1 83 ? -15.190 5.959 14.384 1.00 39.59 83 ALA A CA 1
ATOM 666 C C . ALA A 1 83 ? -16.691 6.297 14.238 1.00 39.59 83 ALA A C 1
ATOM 668 O O . ALA A 1 83 ? -17.214 7.112 15.007 1.00 39.59 83 ALA A O 1
ATOM 669 N N . ARG A 1 84 ? -17.396 5.725 13.254 1.00 36.34 84 ARG A N 1
ATOM 670 C CA . ARG A 1 84 ? -18.839 5.953 13.065 1.00 36.34 84 ARG A CA 1
ATOM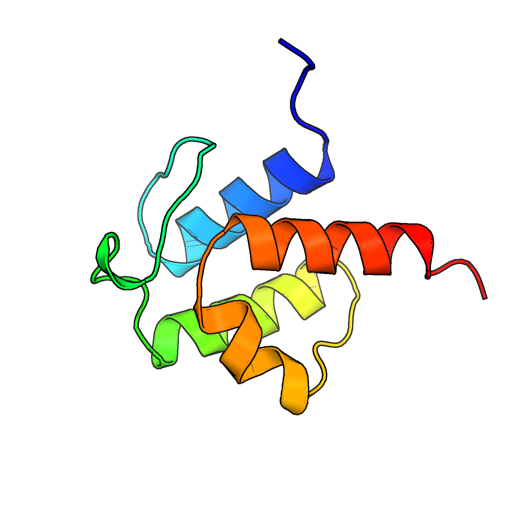 671 C C . ARG A 1 84 ? -19.626 4.671 12.874 1.00 36.34 84 ARG A C 1
ATOM 673 O O . ARG A 1 84 ? -19.213 3.858 12.026 1.00 36.34 84 ARG A O 1
#

pLDDT: mean 88.9, std 12.98, range [36.34, 96.62]